Protein AF-I4CHN3-F1 (afdb_monomer_lite)

pLDDT: mean 88.07, std 11.39, range [44.56, 96.06]

Foldseek 3Di:
DQLFALLRVVVVCVVVVHDLQVDQWDQHNQQLWIWGFAPDPPPCPDPPDRRIDTDVVSNVQQCVPQPFPNLLVVVQVVQVVLCVVVVHNQKAWDPVRDDRFKTKIFGPHQVSDDDQVVVVVVCVVVVNAWHWDADPVSRMIITGGPCGHPVNNVVCCCVVVVDDPVRDDDDDDD

Sequence (174 aa):
STSRAASEIHPLLTSGGIEITDFDAFICSSGSNLCYPSSNSEDMLSPAELPFMIDLDYHSQIQYRWGGEGLRNTLILWAAEKNSASGKEAVVEDDECSSTYCISFKVKNTEAVPPVKDLRKTMRIQALRCHVLYSHDCSKLNFIPVLASRSQAIRYLYIRCGVKLSNMTVVVGE

Structure (mmCIF, N/CA/C/O backbone):
data_AF-I4CHN3-F1
#
_entry.id   AF-I4CHN3-F1
#
loop_
_atom_site.group_PDB
_atom_site.id
_atom_site.type_symbol
_atom_site.label_atom_id
_atom_site.label_alt_id
_atom_site.label_comp_id
_atom_site.label_asym_id
_atom_site.label_entity_id
_atom_site.label_seq_id
_atom_site.pdbx_PDB_ins_code
_atom_site.Cartn_x
_atom_site.Cartn_y
_atom_site.Cartn_z
_atom_site.occupancy
_atom_site.B_iso_or_equiv
_atom_site.auth_seq_id
_atom_site.auth_comp_id
_atom_site.auth_asym_id
_atom_site.auth_atom_id
_atom_site.pdbx_PDB_model_num
ATOM 1 N N . SER A 1 1 ? -0.426 -10.431 -3.361 1.00 48.62 1 SER A N 1
ATOM 2 C CA . SER A 1 1 ? -0.461 -9.019 -2.948 1.00 48.62 1 SER A CA 1
ATOM 3 C C . SER A 1 1 ? 0.982 -8.522 -2.911 1.00 48.62 1 SER A C 1
ATOM 5 O O . SER A 1 1 ? 1.880 -9.324 -3.037 1.00 48.62 1 SER A O 1
ATOM 7 N N . THR A 1 2 ? 1.274 -7.230 -2.784 1.00 62.94 2 THR A N 1
ATOM 8 C CA . THR A 1 2 ? 2.592 -6.848 -2.228 1.00 62.94 2 THR A CA 1
ATOM 9 C C . THR A 1 2 ? 2.352 -5.793 -1.165 1.00 62.94 2 THR A C 1
ATOM 11 O O . THR A 1 2 ? 2.749 -4.637 -1.280 1.00 62.94 2 THR A O 1
ATOM 14 N N . SER A 1 3 ? 1.594 -6.193 -0.135 1.00 81.44 3 SER A N 1
ATOM 15 C CA . SER A 1 3 ? 1.473 -5.429 1.112 1.00 81.44 3 SER A CA 1
ATOM 16 C C . SER A 1 3 ? 2.807 -5.319 1.850 1.00 81.44 3 SER A C 1
ATOM 18 O O . SER A 1 3 ? 2.935 -4.461 2.717 1.00 81.44 3 SER A O 1
ATOM 20 N N . ARG A 1 4 ? 3.771 -6.182 1.505 1.00 89.62 4 ARG A N 1
ATOM 21 C CA . ARG A 1 4 ? 5.098 -6.253 2.107 1.00 89.62 4 ARG A CA 1
ATOM 22 C C . ARG A 1 4 ? 5.894 -4.968 1.909 1.00 89.62 4 ARG A C 1
ATOM 24 O O . ARG A 1 4 ? 5.915 -4.398 0.813 1.00 89.62 4 ARG A O 1
ATOM 31 N N . ALA A 1 5 ? 6.567 -4.550 2.971 1.00 91.81 5 ALA A N 1
ATOM 32 C CA . ALA A 1 5 ? 7.541 -3.473 2.914 1.00 91.81 5 ALA A CA 1
ATOM 33 C C . ALA A 1 5 ? 8.849 -3.951 2.263 1.00 91.81 5 ALA A C 1
ATOM 35 O O . ALA A 1 5 ? 9.107 -5.151 2.153 1.00 91.81 5 ALA A O 1
ATOM 36 N N . ALA A 1 6 ? 9.703 -3.011 1.852 1.00 89.06 6 ALA A N 1
ATOM 37 C CA . ALA A 1 6 ? 11.026 -3.336 1.315 1.00 89.06 6 ALA A CA 1
ATOM 38 C C . ALA A 1 6 ? 11.868 -4.155 2.319 1.00 89.06 6 ALA A C 1
ATOM 40 O O . ALA A 1 6 ? 12.539 -5.107 1.923 1.00 89.06 6 ALA A O 1
ATOM 41 N N . SER A 1 7 ? 11.738 -3.858 3.619 1.00 88.31 7 SER A N 1
ATOM 42 C CA . SER A 1 7 ? 12.362 -4.599 4.726 1.00 88.31 7 SER A CA 1
ATOM 43 C C . SER A 1 7 ? 11.972 -6.077 4.777 1.00 88.31 7 SER A C 1
ATOM 45 O O . SER A 1 7 ? 12.762 -6.898 5.228 1.00 88.31 7 SER A O 1
ATOM 47 N N . GLU A 1 8 ? 10.788 -6.438 4.280 1.00 90.69 8 GLU A N 1
ATOM 48 C CA . GLU A 1 8 ? 10.303 -7.822 4.240 1.00 90.69 8 GLU A CA 1
ATOM 49 C C . GLU A 1 8 ? 10.611 -8.528 2.919 1.00 90.69 8 GLU A C 1
ATOM 51 O O . GLU A 1 8 ? 10.657 -9.757 2.868 1.00 90.69 8 GLU A O 1
ATOM 56 N N . ILE A 1 9 ? 10.780 -7.766 1.837 1.00 89.81 9 ILE A N 1
ATOM 57 C CA . ILE A 1 9 ? 11.060 -8.308 0.505 1.00 89.81 9 ILE A CA 1
ATOM 58 C C . ILE A 1 9 ? 12.498 -8.813 0.430 1.00 89.81 9 ILE A C 1
ATOM 60 O O . ILE A 1 9 ? 12.709 -9.918 -0.057 1.00 89.81 9 ILE A O 1
ATOM 64 N N . HIS A 1 10 ? 13.466 -8.056 0.955 1.00 88.25 10 HIS A N 1
ATOM 65 C CA . HIS A 1 10 ? 14.869 -8.476 0.965 1.00 88.25 10 HIS A CA 1
ATOM 66 C C . HIS A 1 10 ? 15.081 -9.865 1.603 1.00 88.25 10 HIS A C 1
ATOM 68 O O . HIS A 1 10 ? 15.501 -10.771 0.886 1.00 88.25 10 HIS A O 1
ATOM 74 N N . PRO A 1 11 ? 14.716 -10.107 2.881 1.00 89.50 11 PRO A N 1
ATOM 75 C CA . PRO A 1 11 ? 14.918 -11.416 3.501 1.00 89.50 11 PRO A CA 1
ATOM 76 C C . PRO A 1 11 ? 14.101 -12.522 2.823 1.00 89.50 11 PRO A C 1
ATOM 78 O O . PRO A 1 11 ? 14.553 -13.665 2.776 1.00 89.50 11 PRO A O 1
ATOM 81 N N . LEU A 1 12 ? 12.922 -12.204 2.270 1.00 90.00 12 LEU A N 1
ATOM 82 C CA . LEU A 1 12 ? 12.125 -13.170 1.513 1.00 90.00 12 LEU A CA 1
ATOM 83 C C . LEU A 1 12 ? 12.877 -13.653 0.266 1.00 90.00 12 LEU A C 1
ATOM 85 O O . LEU A 1 12 ? 12.967 -14.859 0.049 1.00 90.00 12 LEU A O 1
ATOM 89 N N . LEU A 1 13 ? 13.425 -12.734 -0.531 1.00 90.38 13 LEU A N 1
ATOM 90 C CA . LEU A 1 13 ? 14.169 -13.073 -1.746 1.00 90.38 13 LEU A CA 1
ATOM 91 C C . LEU A 1 13 ? 15.453 -13.836 -1.417 1.00 90.38 13 LEU A C 1
ATOM 93 O O . LEU A 1 13 ? 15.675 -14.908 -1.980 1.00 90.38 13 LEU A O 1
ATOM 97 N N . THR A 1 14 ? 16.216 -13.369 -0.423 1.00 89.38 14 THR A N 1
ATOM 98 C CA . THR A 1 14 ? 17.428 -14.056 0.043 1.00 89.38 14 THR A CA 1
ATOM 99 C C . THR A 1 14 ? 17.123 -15.479 0.517 1.00 89.38 14 THR A C 1
ATOM 101 O O . THR A 1 14 ? 17.854 -16.407 0.182 1.00 89.38 14 THR A O 1
ATOM 104 N N . SER A 1 15 ? 16.013 -15.695 1.236 1.00 92.19 15 SER A N 1
ATOM 105 C CA . SER A 1 15 ? 15.602 -17.043 1.666 1.00 92.19 15 SER A CA 1
ATOM 106 C C . SER A 1 15 ? 15.249 -17.976 0.502 1.00 92.19 15 SER A C 1
ATOM 108 O O . SER A 1 15 ? 15.379 -19.192 0.625 1.00 92.19 15 SER A O 1
ATOM 110 N N . GLY A 1 16 ? 14.824 -17.407 -0.630 1.00 90.50 16 GLY A N 1
ATOM 111 C CA . GLY A 1 16 ? 14.551 -18.123 -1.873 1.00 90.50 16 GLY A CA 1
ATOM 112 C C . GLY A 1 16 ? 15.765 -18.273 -2.793 1.00 90.50 16 GLY A C 1
ATOM 113 O O . GLY A 1 16 ? 15.618 -18.855 -3.864 1.00 90.50 16 GLY A O 1
ATOM 114 N N . GLY A 1 17 ? 16.938 -17.754 -2.406 1.00 91.56 17 GLY A N 1
ATOM 115 C CA . GLY A 1 17 ? 18.142 -17.748 -3.241 1.00 91.56 17 GLY A CA 1
ATOM 116 C C . GLY A 1 17 ? 18.036 -16.849 -4.477 1.00 91.56 17 GLY A C 1
ATOM 117 O O . GLY A 1 17 ? 18.698 -17.124 -5.472 1.00 91.56 17 GLY A O 1
ATOM 118 N N . ILE A 1 18 ? 17.173 -15.829 -4.434 1.00 91.62 18 ILE A N 1
ATOM 119 C CA . ILE A 1 18 ? 17.002 -14.849 -5.510 1.00 91.62 18 ILE A CA 1
ATOM 120 C C . ILE A 1 18 ? 17.742 -13.578 -5.113 1.00 91.62 18 ILE A C 1
ATOM 122 O O . ILE A 1 18 ? 17.506 -13.036 -4.028 1.00 91.62 18 ILE A O 1
ATOM 126 N N . GLU A 1 19 ? 18.604 -13.086 -5.996 1.00 90.00 19 GLU A N 1
ATOM 127 C CA . GLU A 1 19 ? 19.335 -11.851 -5.752 1.00 90.00 19 GLU A CA 1
ATOM 128 C C . GLU A 1 19 ? 18.433 -10.651 -6.050 1.00 90.00 19 GLU A C 1
ATOM 130 O O . GLU A 1 19 ? 17.676 -10.620 -7.020 1.00 90.00 19 GLU A O 1
ATOM 135 N N . ILE A 1 20 ? 18.516 -9.603 -5.233 1.00 89.81 20 ILE A N 1
ATOM 136 C CA . ILE A 1 20 ? 17.756 -8.367 -5.488 1.00 89.81 20 ILE A CA 1
ATOM 137 C C . ILE A 1 20 ? 18.133 -7.711 -6.820 1.00 89.81 20 ILE A C 1
ATOM 139 O O . ILE A 1 20 ? 17.315 -7.016 -7.412 1.00 89.81 20 ILE A O 1
ATOM 143 N N . THR A 1 21 ? 19.361 -7.931 -7.291 1.00 90.25 21 THR A N 1
ATOM 144 C CA . THR A 1 21 ? 19.876 -7.404 -8.556 1.00 90.25 21 THR A CA 1
ATOM 145 C C . THR A 1 21 ? 19.314 -8.131 -9.774 1.00 90.25 21 THR A C 1
ATOM 147 O O . THR A 1 21 ? 19.529 -7.671 -10.890 1.00 90.25 21 THR A O 1
ATOM 150 N N . ASP A 1 22 ? 18.579 -9.232 -9.580 1.00 91.69 22 ASP A N 1
ATOM 151 C CA . ASP A 1 22 ? 17.873 -9.928 -10.662 1.00 91.69 22 ASP A CA 1
ATOM 152 C C . ASP A 1 22 ? 16.653 -9.133 -11.162 1.00 91.69 22 ASP A C 1
ATOM 154 O O . ASP A 1 22 ? 16.071 -9.462 -12.197 1.00 91.69 22 ASP A O 1
ATOM 158 N N . PHE A 1 23 ? 16.252 -8.082 -10.438 1.00 92.19 23 PHE A N 1
ATOM 159 C CA . PHE A 1 23 ? 15.133 -7.216 -10.794 1.00 92.19 23 PHE A CA 1
ATOM 160 C C . PHE A 1 23 ? 15.595 -5.787 -11.061 1.00 92.19 23 PHE A C 1
ATOM 162 O O . PHE A 1 23 ? 16.415 -5.242 -10.333 1.00 92.19 23 PHE A O 1
ATOM 169 N N . ASP A 1 24 ? 14.981 -5.127 -12.044 1.00 92.06 24 ASP A N 1
ATOM 170 C CA . ASP A 1 24 ? 15.265 -3.715 -12.315 1.00 92.06 24 ASP A CA 1
ATOM 171 C C . ASP A 1 24 ? 14.656 -2.785 -11.255 1.00 92.06 24 ASP A C 1
ATOM 173 O O . ASP A 1 24 ? 15.226 -1.747 -10.936 1.00 92.06 24 ASP A O 1
ATOM 177 N N . ALA A 1 25 ? 13.476 -3.127 -10.723 1.00 92.88 25 ALA A N 1
ATOM 178 C CA . ALA A 1 25 ? 12.738 -2.300 -9.771 1.00 92.88 25 ALA A CA 1
ATOM 179 C C . ALA A 1 25 ? 11.750 -3.118 -8.924 1.00 92.88 25 ALA A C 1
ATOM 181 O O . ALA A 1 25 ? 11.228 -4.149 -9.351 1.00 92.88 25 ALA A O 1
ATOM 182 N N . PHE A 1 26 ? 11.416 -2.589 -7.749 1.00 93.75 26 PHE A N 1
ATOM 183 C CA . PHE A 1 26 ? 10.512 -3.182 -6.768 1.00 93.75 26 PHE A CA 1
ATOM 184 C C . PHE A 1 26 ? 9.363 -2.234 -6.431 1.00 93.75 26 PHE A C 1
ATOM 186 O O . PHE A 1 26 ? 9.573 -1.064 -6.118 1.00 93.75 26 PHE A O 1
ATOM 193 N N . ILE A 1 27 ? 8.135 -2.758 -6.443 1.00 94.31 27 ILE A N 1
ATOM 194 C CA . ILE A 1 27 ? 6.932 -2.037 -6.011 1.00 94.31 27 ILE A CA 1
ATOM 195 C C . ILE A 1 27 ? 6.481 -2.605 -4.662 1.00 94.31 27 ILE A C 1
ATOM 197 O O . ILE A 1 27 ? 5.909 -3.699 -4.590 1.00 94.31 27 ILE A O 1
ATOM 201 N N . CYS A 1 28 ? 6.708 -1.836 -3.602 1.00 92.75 28 CYS A N 1
ATOM 202 C CA . CYS A 1 28 ? 6.515 -2.241 -2.210 1.00 92.75 28 CYS A CA 1
ATOM 203 C C . CYS A 1 28 ? 5.325 -1.513 -1.566 1.00 92.75 28 CYS A C 1
ATOM 205 O O . CYS A 1 28 ? 4.778 -0.551 -2.121 1.00 92.75 28 CYS A O 1
ATOM 207 N N . SER A 1 29 ? 4.932 -1.960 -0.370 1.00 93.19 29 SER A N 1
ATOM 208 C CA . SER A 1 29 ? 3.984 -1.261 0.508 1.00 93.19 29 SER A CA 1
ATOM 209 C C . SER A 1 29 ? 2.667 -0.908 -0.195 1.00 93.19 29 SER A C 1
ATOM 211 O O . SER A 1 29 ? 2.138 0.196 -0.125 1.00 93.19 29 SER A O 1
ATOM 213 N N . SER A 1 30 ? 2.106 -1.870 -0.929 1.00 92.69 30 SER A N 1
ATOM 214 C CA . SER A 1 30 ? 0.874 -1.715 -1.721 1.00 92.69 30 SER A CA 1
ATOM 215 C C . SER A 1 30 ? 0.955 -0.707 -2.881 1.00 92.69 30 SER A C 1
ATOM 217 O O . SER A 1 30 ? -0.076 -0.318 -3.441 1.00 92.69 30 SER A O 1
ATOM 219 N N . GLY A 1 31 ? 2.166 -0.332 -3.293 1.00 94.06 31 GLY A N 1
ATOM 220 C CA . GLY A 1 31 ? 2.431 0.611 -4.377 1.00 94.06 31 GLY A CA 1
ATOM 221 C C . GLY A 1 31 ? 2.677 2.047 -3.925 1.00 94.06 31 GLY A C 1
ATOM 222 O O . GLY A 1 31 ? 2.648 2.943 -4.764 1.00 94.06 31 GLY A O 1
ATOM 223 N N . SER A 1 32 ? 2.906 2.293 -2.636 1.00 94.69 32 SER A N 1
ATOM 224 C CA . SER A 1 32 ? 3.382 3.595 -2.146 1.00 94.69 32 SER A CA 1
ATOM 225 C C . SER A 1 32 ? 4.890 3.781 -2.288 1.00 94.69 32 SER A C 1
ATOM 227 O O . SER A 1 32 ? 5.376 4.906 -2.230 1.00 94.69 32 SER A O 1
ATOM 229 N N . ASN A 1 33 ? 5.639 2.694 -2.459 1.00 93.62 33 ASN A N 1
ATOM 230 C CA . ASN A 1 33 ? 7.088 2.730 -2.556 1.00 93.62 33 ASN A CA 1
ATOM 231 C C . ASN A 1 33 ? 7.518 2.066 -3.856 1.00 93.62 33 ASN A C 1
ATOM 233 O O . ASN A 1 33 ? 7.104 0.947 -4.162 1.00 93.62 33 ASN A O 1
ATOM 237 N N . LEU A 1 34 ? 8.343 2.788 -4.602 1.00 94.31 34 LEU A N 1
ATOM 238 C CA . LEU A 1 34 ? 9.072 2.287 -5.749 1.00 94.31 34 LEU A CA 1
ATOM 239 C C . LEU A 1 34 ? 10.549 2.350 -5.380 1.00 94.31 34 LEU A C 1
ATOM 241 O O . LEU A 1 34 ? 11.026 3.407 -4.965 1.00 94.31 34 LEU A O 1
ATOM 245 N N . CYS A 1 35 ? 11.233 1.219 -5.472 1.00 93.06 35 CYS A N 1
ATOM 246 C CA . CYS A 1 35 ? 12.628 1.098 -5.084 1.00 93.06 35 CYS A CA 1
ATOM 247 C C . CYS A 1 35 ? 13.435 0.431 -6.195 1.00 93.06 35 CYS A C 1
ATOM 249 O O . CYS A 1 35 ? 12.909 -0.416 -6.914 1.00 93.06 35 CYS A O 1
ATOM 251 N N . TYR A 1 36 ? 14.716 0.758 -6.283 1.00 92.56 36 TYR A N 1
ATOM 252 C CA . TYR A 1 36 ? 15.676 0.113 -7.176 1.00 92.56 36 TYR A CA 1
ATOM 253 C C . TYR A 1 36 ? 16.720 -0.633 -6.337 1.00 92.56 36 TYR A C 1
ATOM 255 O O . TYR A 1 36 ? 17.038 -0.164 -5.237 1.00 92.56 36 TYR A O 1
ATOM 263 N N . 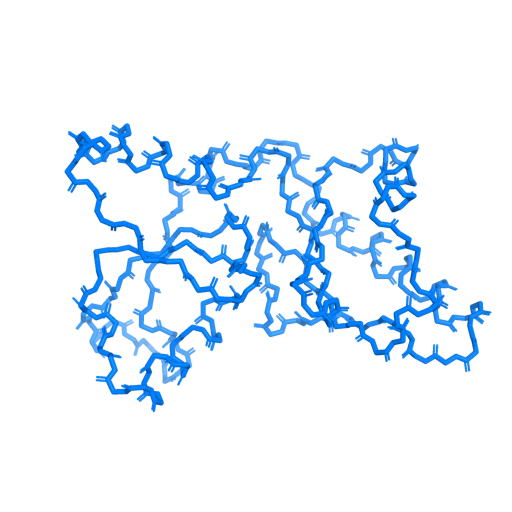PRO A 1 37 ? 17.246 -1.778 -6.802 1.00 91.31 37 PRO A N 1
ATOM 264 C CA . PRO A 1 37 ? 18.376 -2.414 -6.138 1.00 91.31 37 PRO A CA 1
ATOM 265 C C . PRO A 1 37 ? 19.568 -1.452 -6.103 1.00 91.31 37 PRO A C 1
ATOM 267 O O . PRO A 1 37 ? 19.879 -0.800 -7.100 1.00 91.31 37 PRO A O 1
ATOM 270 N N . SER A 1 38 ? 20.217 -1.346 -4.945 1.00 83.19 38 SER A N 1
ATOM 271 C CA . SER A 1 38 ? 21.446 -0.568 -4.782 1.00 83.19 38 SER A CA 1
ATOM 272 C C . SER A 1 38 ? 22.650 -1.503 -4.782 1.00 83.19 38 SER A C 1
ATOM 274 O O . SER A 1 38 ? 22.713 -2.434 -3.983 1.00 83.19 38 SER A O 1
ATOM 276 N N . SER A 1 39 ? 23.610 -1.244 -5.671 1.00 61.56 39 SER A N 1
ATOM 277 C CA . SER A 1 39 ? 24.836 -2.042 -5.812 1.00 61.56 39 SER A CA 1
ATOM 278 C C . SER A 1 39 ? 25.963 -1.610 -4.865 1.00 61.56 39 SER A C 1
ATOM 280 O O . SER A 1 39 ? 26.981 -2.294 -4.780 1.00 61.56 39 SER A O 1
ATOM 282 N N . ASN A 1 40 ? 25.828 -0.467 -4.182 1.00 53.97 40 ASN A N 1
ATOM 283 C CA . ASN A 1 40 ? 26.934 0.139 -3.443 1.00 53.97 40 ASN A CA 1
ATOM 284 C C . ASN A 1 40 ? 26.964 -0.330 -1.987 1.00 53.97 40 ASN A C 1
ATOM 286 O O . ASN A 1 40 ? 26.256 0.202 -1.137 1.00 53.97 40 ASN A O 1
ATOM 290 N N . SER A 1 41 ? 27.873 -1.259 -1.687 1.00 50.38 41 SER A N 1
ATOM 291 C CA . SER A 1 41 ? 28.308 -1.555 -0.318 1.00 50.38 41 SER A CA 1
ATOM 292 C C . SER A 1 41 ? 29.083 -0.398 0.331 1.00 50.38 41 SER A C 1
ATOM 294 O O . SER A 1 41 ? 29.268 -0.412 1.542 1.00 50.38 41 SER A O 1
ATOM 296 N N . GLU A 1 42 ? 29.560 0.580 -0.452 1.00 48.16 42 GLU A N 1
ATOM 297 C CA . GLU A 1 42 ? 30.429 1.668 0.034 1.00 48.16 42 GLU A CA 1
ATOM 298 C C . GLU A 1 42 ? 29.678 2.944 0.458 1.00 48.16 42 GLU A C 1
ATOM 300 O O . GLU A 1 42 ? 30.193 3.694 1.281 1.00 48.16 42 GLU A O 1
ATOM 305 N N . ASP A 1 43 ? 28.450 3.161 -0.034 1.00 45.75 43 ASP A N 1
ATOM 306 C CA . ASP A 1 43 ? 27.556 4.247 0.421 1.00 45.75 43 ASP A CA 1
ATOM 307 C C . ASP A 1 43 ? 26.654 3.820 1.591 1.00 45.75 43 ASP A C 1
ATOM 309 O O . ASP A 1 43 ? 25.938 4.647 2.152 1.00 45.75 43 ASP A O 1
ATOM 313 N N . MET A 1 44 ? 26.691 2.538 1.974 1.00 49.75 44 MET A N 1
ATOM 314 C CA . MET A 1 44 ? 25.996 2.017 3.151 1.00 49.75 44 MET A CA 1
ATOM 315 C C . MET A 1 44 ? 26.727 2.504 4.405 1.00 49.75 44 MET A C 1
ATOM 317 O O . MET A 1 44 ? 27.588 1.821 4.961 1.00 49.75 44 MET A O 1
ATOM 321 N N . LEU A 1 45 ? 26.389 3.707 4.869 1.00 46.03 45 LEU A N 1
ATOM 322 C CA . LEU A 1 45 ? 26.970 4.317 6.074 1.00 46.03 45 LEU A CA 1
ATOM 323 C C . LEU A 1 45 ? 26.596 3.547 7.356 1.00 46.03 45 LEU A C 1
ATOM 325 O O . LEU A 1 45 ? 27.112 3.834 8.439 1.00 46.03 45 LEU A O 1
ATOM 329 N N . SER A 1 46 ? 25.698 2.564 7.243 1.00 44.56 46 SER A N 1
ATOM 330 C CA . SER A 1 46 ? 25.182 1.746 8.329 1.00 44.56 46 SER A CA 1
ATOM 331 C C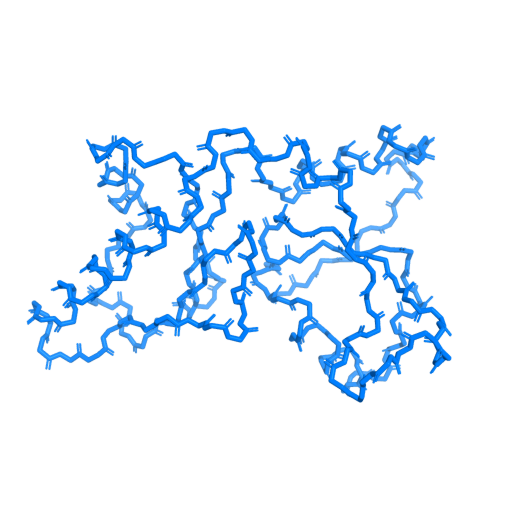 . SER A 1 46 ? 24.843 0.328 7.839 1.00 44.56 46 SER A C 1
ATOM 333 O O . SER A 1 46 ? 24.151 0.189 6.832 1.00 44.56 46 SER A O 1
ATOM 335 N N . PRO A 1 47 ? 25.197 -0.736 8.589 1.00 46.12 47 PRO A N 1
ATOM 336 C CA . PRO A 1 47 ? 24.723 -2.107 8.349 1.00 46.12 47 PRO A CA 1
ATOM 337 C C . PRO A 1 47 ? 23.191 -2.277 8.383 1.00 46.12 47 PRO A C 1
ATOM 339 O O . PRO A 1 47 ? 22.693 -3.366 8.108 1.00 46.12 47 PRO A O 1
ATOM 342 N N . ALA A 1 48 ? 22.450 -1.238 8.787 1.00 52.97 48 ALA A N 1
ATOM 343 C CA . ALA A 1 48 ? 20.991 -1.220 8.847 1.00 52.97 48 ALA A CA 1
ATOM 344 C C . ALA A 1 48 ? 20.327 -0.621 7.594 1.00 52.97 48 ALA A C 1
ATOM 346 O O . ALA A 1 48 ? 19.098 -0.627 7.505 1.00 52.97 48 ALA A O 1
ATOM 347 N N . GLU A 1 49 ? 21.095 -0.084 6.642 1.00 62.69 49 GLU A N 1
ATOM 348 C CA . GLU A 1 49 ? 20.524 0.384 5.383 1.00 62.69 49 GLU A CA 1
ATOM 349 C C . GLU A 1 49 ? 20.203 -0.821 4.489 1.00 62.69 49 GLU A C 1
ATOM 351 O O . GLU A 1 49 ? 21.028 -1.695 4.230 1.00 62.69 49 GLU A O 1
ATOM 356 N N . LEU A 1 50 ? 18.940 -0.917 4.073 1.00 69.44 50 LEU A N 1
ATOM 357 C CA . LEU A 1 50 ? 18.506 -1.945 3.133 1.00 69.44 50 LEU A CA 1
ATOM 358 C C . LEU A 1 50 ? 19.163 -1.686 1.771 1.00 69.44 50 LEU A C 1
ATOM 360 O O . LEU A 1 50 ? 19.327 -0.523 1.399 1.00 69.44 50 LEU A O 1
ATOM 364 N N . PRO A 1 51 ? 19.434 -2.726 0.963 1.00 85.19 51 PRO A N 1
ATOM 365 C CA . PRO A 1 51 ? 20.062 -2.579 -0.351 1.00 85.19 51 PRO A CA 1
ATOM 366 C C . PRO A 1 51 ? 19.068 -2.082 -1.422 1.00 85.19 51 PRO A C 1
ATOM 368 O O . PRO A 1 51 ? 19.024 -2.557 -2.556 1.00 85.19 51 PRO A O 1
ATOM 371 N N . PHE A 1 52 ? 18.231 -1.117 -1.049 1.00 87.38 52 PHE A N 1
ATOM 372 C CA . PHE A 1 52 ? 17.207 -0.505 -1.872 1.00 87.38 52 PHE A CA 1
ATOM 373 C C . PHE A 1 52 ? 17.354 1.011 -1.845 1.00 87.38 52 PHE A C 1
ATOM 375 O O . PHE A 1 52 ? 17.376 1.626 -0.783 1.00 87.38 52 PHE A O 1
ATOM 382 N N . MET A 1 53 ? 17.338 1.620 -3.024 1.00 90.56 53 MET A N 1
ATOM 383 C CA . MET A 1 53 ? 17.223 3.064 -3.181 1.00 90.56 53 MET A CA 1
ATOM 384 C C . MET A 1 53 ? 15.774 3.431 -3.509 1.00 90.56 53 MET A C 1
ATOM 386 O O . MET A 1 53 ? 15.203 2.915 -4.469 1.00 90.56 53 MET A O 1
ATOM 390 N N . ILE A 1 54 ? 15.168 4.314 -2.715 1.00 91.00 54 ILE A N 1
ATOM 391 C CA . ILE A 1 54 ? 13.782 4.761 -2.916 1.00 91.00 54 ILE A CA 1
ATOM 392 C C . ILE A 1 54 ? 13.720 5.818 -4.026 1.00 91.00 54 ILE A C 1
ATOM 394 O O . ILE A 1 54 ? 14.495 6.771 -4.034 1.00 91.00 54 ILE A O 1
ATOM 398 N N . ASP A 1 55 ? 12.744 5.691 -4.925 1.00 93.69 55 ASP A N 1
ATOM 399 C CA . ASP A 1 55 ? 12.438 6.692 -5.946 1.00 93.69 55 ASP A CA 1
ATOM 400 C C . ASP A 1 55 ? 11.680 7.889 -5.333 1.00 93.69 55 ASP A C 1
ATOM 402 O O . ASP A 1 55 ? 10.460 7.856 -5.124 1.00 93.69 55 ASP A O 1
ATOM 406 N N . LEU A 1 56 ? 12.412 8.963 -5.028 1.00 93.56 56 LEU A N 1
ATOM 407 C CA . LEU A 1 56 ? 11.839 10.196 -4.476 1.00 93.56 56 LEU A CA 1
ATOM 408 C C . LEU A 1 56 ? 10.995 10.974 -5.503 1.00 93.56 56 LEU A C 1
ATOM 410 O O . LEU A 1 56 ? 10.050 11.674 -5.121 1.00 93.56 56 LEU A O 1
ATOM 414 N N . ASP A 1 57 ? 11.274 10.823 -6.802 1.00 94.56 57 ASP A N 1
ATOM 415 C CA . ASP A 1 57 ? 10.448 11.417 -7.856 1.00 94.56 57 ASP A CA 1
ATOM 416 C C . ASP A 1 57 ? 9.052 10.775 -7.830 1.00 94.56 57 ASP A C 1
ATOM 418 O O . ASP A 1 57 ? 8.046 11.484 -7.889 1.00 94.56 57 ASP A O 1
ATOM 422 N N . TYR A 1 58 ? 8.957 9.454 -7.643 1.00 95.38 58 TYR A N 1
ATOM 423 C CA . TYR A 1 58 ? 7.678 8.762 -7.474 1.00 95.38 58 TYR A CA 1
ATOM 424 C C . TYR A 1 58 ? 6.916 9.244 -6.233 1.00 95.38 58 TYR A C 1
ATOM 426 O O . TYR A 1 58 ? 5.707 9.484 -6.304 1.00 95.38 58 TYR A O 1
ATOM 434 N N . HIS A 1 59 ? 7.607 9.463 -5.109 1.00 95.00 59 HIS A N 1
ATOM 435 C CA . HIS A 1 59 ? 7.006 10.049 -3.902 1.00 95.00 59 HIS A CA 1
ATOM 436 C C . HIS A 1 59 ? 6.347 11.402 -4.185 1.00 95.00 59 HIS A C 1
ATOM 438 O O . HIS A 1 59 ? 5.199 11.622 -3.788 1.00 95.00 59 HIS A O 1
ATOM 444 N N . SER A 1 60 ? 7.011 12.269 -4.956 1.00 93.38 60 SER A N 1
ATOM 445 C CA . SER A 1 60 ? 6.449 13.566 -5.355 1.00 93.38 60 SER A CA 1
ATOM 446 C C . SER A 1 60 ? 5.141 13.443 -6.159 1.00 93.38 60 SER A C 1
ATOM 448 O O . SER A 1 60 ? 4.277 14.317 -6.065 1.00 93.38 60 SER A O 1
ATOM 450 N N . GLN A 1 61 ? 4.951 12.338 -6.894 1.00 93.06 61 GLN A N 1
ATOM 451 C CA . GLN A 1 61 ? 3.735 12.071 -7.673 1.00 93.06 61 GLN A CA 1
ATOM 452 C C . GLN A 1 61 ? 2.561 11.609 -6.804 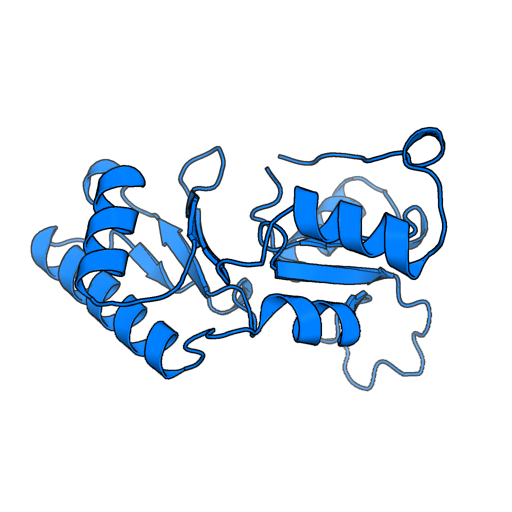1.00 93.06 61 GLN A C 1
ATOM 454 O O . GLN A 1 61 ? 1.405 11.887 -7.128 1.00 93.06 61 GLN A O 1
ATOM 459 N N . ILE A 1 62 ? 2.833 10.899 -5.705 1.00 95.31 62 ILE A N 1
ATOM 460 C CA . ILE A 1 62 ? 1.784 10.296 -4.870 1.00 95.31 62 ILE A CA 1
ATOM 461 C C . ILE A 1 62 ? 1.429 11.119 -3.628 1.00 95.31 62 ILE A C 1
ATOM 463 O O . ILE A 1 62 ? 0.355 10.920 -3.063 1.00 95.31 62 ILE A O 1
ATOM 467 N N . GLN A 1 63 ? 2.282 12.062 -3.217 1.00 93.88 63 GLN A N 1
ATOM 468 C CA . GLN A 1 63 ? 2.137 12.809 -1.960 1.00 93.88 63 GLN A CA 1
ATOM 469 C C . GLN A 1 63 ? 0.926 13.752 -1.894 1.00 93.88 63 GLN A C 1
ATOM 471 O O . GLN A 1 63 ? 0.621 14.297 -0.832 1.00 93.88 63 GLN A O 1
ATOM 476 N N . TYR A 1 64 ? 0.244 14.004 -3.016 1.00 91.75 64 TYR A N 1
ATOM 477 C CA . TYR A 1 64 ? -0.826 14.997 -3.084 1.00 91.75 64 TYR A CA 1
ATOM 478 C C . TYR A 1 64 ? -1.905 14.756 -2.016 1.00 91.75 64 TYR A C 1
ATOM 480 O O . TYR A 1 64 ? -2.628 13.758 -2.040 1.00 91.75 64 TYR A O 1
ATOM 488 N N . ARG A 1 65 ? -2.040 15.729 -1.102 1.00 89.50 65 ARG A N 1
ATOM 489 C CA . ARG A 1 65 ? -2.978 15.714 0.036 1.00 89.50 65 ARG A CA 1
ATOM 490 C C . ARG A 1 65 ? -2.816 14.514 0.978 1.00 89.50 65 ARG A C 1
ATOM 492 O O . ARG A 1 65 ? -3.769 14.152 1.671 1.00 89.50 65 ARG A O 1
ATOM 499 N N . TRP A 1 66 ? -1.628 13.920 1.018 1.00 93.94 66 TRP A N 1
ATOM 500 C CA . TRP A 1 66 ? -1.264 12.973 2.057 1.00 93.94 66 TRP A CA 1
ATOM 501 C C . TRP A 1 66 ? -1.213 13.683 3.414 1.00 93.94 66 TRP A C 1
ATOM 503 O O . TRP A 1 66 ? -0.647 14.767 3.528 1.00 93.94 66 TRP A O 1
ATOM 513 N N . GLY A 1 67 ? -1.842 13.098 4.435 1.00 90.44 67 GLY A N 1
ATOM 514 C CA . GLY A 1 67 ? -1.958 13.727 5.755 1.00 90.44 67 GLY A CA 1
ATOM 515 C C . GLY A 1 67 ? -0.727 13.570 6.653 1.00 90.44 67 GLY A C 1
ATOM 516 O O . GLY A 1 67 ? -0.715 14.146 7.740 1.00 90.44 67 GLY A O 1
ATOM 517 N N . GLY A 1 68 ? 0.281 12.799 6.224 1.00 91.50 68 GLY A N 1
ATOM 518 C CA . GLY A 1 68 ? 1.534 12.591 6.955 1.00 91.50 68 GLY A CA 1
ATOM 519 C C . GLY A 1 68 ? 1.317 12.183 8.415 1.00 91.50 68 GLY A C 1
ATOM 520 O O . GLY A 1 68 ? 0.450 11.362 8.720 1.00 91.50 68 GLY A O 1
ATOM 521 N N . GLU A 1 69 ? 2.067 12.815 9.316 1.00 92.06 69 GLU A N 1
ATOM 522 C CA . GLU A 1 69 ? 2.025 12.553 10.761 1.00 92.06 69 GLU A CA 1
ATOM 523 C C . GLU A 1 69 ? 0.630 12.766 11.373 1.00 92.06 69 GLU A C 1
ATOM 525 O O . GLU A 1 69 ? 0.189 12.007 12.232 1.00 92.06 69 GLU A O 1
ATOM 530 N N . GLY A 1 70 ? -0.119 13.768 10.898 1.00 93.44 70 GLY A N 1
ATOM 531 C CA . GLY A 1 70 ? -1.475 14.034 11.389 1.00 93.44 70 GLY A CA 1
ATOM 532 C C . GLY A 1 70 ? -2.441 12.888 11.077 1.00 93.44 70 GLY A C 1
ATOM 533 O O . GLY A 1 70 ? -3.258 12.501 11.917 1.00 93.44 70 GLY A O 1
ATOM 534 N N . LEU A 1 71 ? -2.311 12.297 9.885 1.00 94.50 71 LEU A N 1
ATOM 535 C CA . LEU A 1 71 ? -3.047 11.087 9.526 1.00 94.50 71 LEU A CA 1
ATOM 536 C C . LEU A 1 71 ? -2.593 9.900 10.381 1.00 94.50 71 LEU A C 1
ATOM 538 O O . LEU A 1 71 ? -3.447 9.202 10.921 1.00 94.50 71 LEU A O 1
ATOM 542 N N . ARG A 1 72 ? -1.280 9.703 10.543 1.00 95.50 72 ARG A N 1
ATOM 543 C CA . ARG A 1 72 ? -0.702 8.632 11.369 1.00 95.50 72 ARG A CA 1
ATOM 544 C C . ARG A 1 72 ? -1.251 8.647 12.793 1.00 95.50 72 ARG A C 1
ATOM 546 O O . ARG A 1 72 ? -1.839 7.661 13.224 1.00 95.50 72 ARG A O 1
ATOM 553 N N . ASN A 1 73 ? -1.196 9.795 13.462 1.00 95.12 73 ASN A N 1
ATOM 554 C CA . ASN A 1 73 ? -1.729 9.967 14.814 1.00 95.12 73 ASN A CA 1
ATOM 555 C C . ASN A 1 73 ? -3.228 9.657 14.895 1.00 95.12 73 ASN A C 1
ATOM 557 O O . ASN A 1 73 ? -3.683 8.998 15.828 1.00 95.12 73 ASN A O 1
ATOM 561 N N . THR A 1 74 ? -4.002 10.077 13.891 1.00 95.38 74 THR A N 1
ATOM 562 C CA . THR A 1 74 ? -5.442 9.782 13.840 1.00 95.38 74 THR A CA 1
ATOM 563 C C . THR A 1 74 ? -5.710 8.280 13.690 1.00 95.38 74 THR A C 1
ATOM 565 O O . THR A 1 74 ? -6.623 7.749 14.320 1.00 95.38 74 THR A O 1
ATOM 568 N N . LEU A 1 75 ? -4.901 7.574 12.895 1.00 95.19 75 LEU A N 1
ATOM 569 C CA . LEU A 1 75 ? -5.011 6.124 12.720 1.00 95.19 75 LEU A CA 1
ATOM 570 C C . LEU A 1 75 ? -4.591 5.349 13.974 1.00 95.19 75 LEU A C 1
ATOM 572 O O . LEU A 1 75 ? -5.239 4.362 14.314 1.00 95.19 75 LEU A O 1
ATOM 576 N N . ILE A 1 76 ? -3.566 5.811 14.693 1.00 94.94 76 ILE A N 1
ATOM 577 C CA . ILE A 1 76 ? -3.157 5.232 15.981 1.00 94.94 76 ILE A CA 1
ATOM 578 C C . ILE A 1 76 ? -4.293 5.360 17.005 1.00 94.94 76 ILE A C 1
ATOM 580 O O . ILE A 1 76 ? -4.646 4.380 17.663 1.00 94.94 76 ILE A O 1
ATOM 584 N N . LEU A 1 77 ? -4.925 6.537 17.098 1.00 94.31 77 LEU A N 1
ATOM 585 C CA . LEU A 1 77 ? -6.087 6.750 17.970 1.00 94.31 77 LEU A CA 1
ATOM 586 C C . LEU A 1 77 ? -7.261 5.841 17.587 1.00 94.31 77 LEU A C 1
ATOM 588 O O . LEU A 1 77 ? -7.882 5.232 18.458 1.00 94.31 77 LEU A O 1
ATOM 592 N N . TRP A 1 78 ? -7.531 5.698 16.289 1.00 93.31 78 TRP A N 1
ATOM 593 C CA . TRP A 1 78 ? -8.540 4.765 15.790 1.00 93.31 78 TRP A CA 1
ATOM 594 C C . TRP A 1 78 ? -8.232 3.309 16.185 1.00 93.31 78 TRP A C 1
ATOM 596 O O . TRP A 1 78 ? -9.131 2.589 16.623 1.00 93.31 78 TRP A O 1
ATOM 606 N N . ALA A 1 79 ? -6.976 2.864 16.079 1.00 93.56 79 ALA A N 1
ATOM 607 C CA . ALA A 1 79 ? -6.574 1.516 16.481 1.00 93.56 79 ALA A CA 1
ATOM 608 C C . ALA A 1 79 ? -6.747 1.298 17.997 1.00 93.56 79 ALA A C 1
ATOM 610 O O . ALA A 1 79 ? -7.287 0.272 18.419 1.00 93.56 79 ALA A O 1
ATOM 611 N N . ALA A 1 80 ? -6.381 2.288 18.817 1.00 93.50 80 ALA A N 1
ATOM 612 C CA . ALA A 1 80 ? -6.585 2.252 20.265 1.00 93.50 80 ALA A CA 1
ATOM 613 C C . ALA A 1 80 ? -8.076 2.170 20.651 1.00 93.50 80 ALA A C 1
ATOM 615 O O . ALA A 1 80 ? -8.445 1.407 21.551 1.00 93.50 80 ALA A O 1
ATOM 616 N N . GLU A 1 81 ? -8.952 2.890 19.940 1.00 92.38 81 GLU A N 1
ATOM 617 C CA . GLU A 1 81 ? -10.409 2.804 20.110 1.00 92.38 81 GLU A CA 1
ATOM 618 C C . GLU A 1 81 ? -10.923 1.384 19.813 1.00 92.38 81 GLU A C 1
ATOM 620 O O . GLU A 1 81 ? -11.719 0.830 20.576 1.00 92.38 81 GLU A O 1
ATOM 625 N N . LYS A 1 82 ? -10.427 0.746 18.743 1.00 90.69 82 LYS A N 1
ATOM 626 C CA . LYS A 1 82 ? -10.797 -0.637 18.390 1.00 90.69 82 LYS A CA 1
ATOM 627 C C . LYS A 1 82 ? -10.306 -1.668 19.397 1.00 90.69 82 LYS A C 1
ATOM 629 O O . LYS A 1 82 ? -11.044 -2.602 19.724 1.00 90.69 82 LYS A O 1
ATOM 634 N N . ASN A 1 83 ? -9.110 -1.482 19.939 1.00 91.19 83 ASN A N 1
ATOM 635 C CA . ASN A 1 83 ? -8.590 -2.354 20.988 1.00 91.19 83 ASN A CA 1
ATOM 636 C C . ASN A 1 83 ? -9.401 -2.209 22.285 1.00 91.19 83 ASN A C 1
ATOM 638 O O . ASN A 1 83 ? -9.757 -3.206 22.912 1.00 91.19 83 ASN A O 1
ATOM 642 N N . SER A 1 84 ? -9.793 -0.981 22.634 1.00 89.88 84 SER A N 1
ATOM 643 C CA . SER A 1 84 ? -10.631 -0.710 23.810 1.00 89.88 84 SER A CA 1
ATOM 644 C C . SER A 1 84 ? -12.019 -1.345 23.688 1.00 89.88 84 SER A C 1
ATOM 646 O O . SER A 1 84 ? -12.501 -1.964 24.632 1.00 89.88 84 SER A O 1
ATOM 648 N N . ALA A 1 85 ? -12.648 -1.249 22.512 1.00 88.12 85 ALA A N 1
ATOM 649 C CA . ALA A 1 85 ? -13.973 -1.818 22.269 1.00 88.12 85 ALA A CA 1
ATOM 650 C C . ALA A 1 85 ? -13.984 -3.357 22.242 1.00 88.12 85 ALA A C 1
ATOM 652 O O . ALA A 1 85 ? -14.973 -3.973 22.632 1.00 88.12 85 ALA A O 1
ATOM 653 N N . SER A 1 86 ? -12.900 -3.984 21.778 1.00 85.31 86 SER A N 1
ATOM 654 C CA . SER A 1 86 ? -12.792 -5.448 21.705 1.00 85.31 86 SER A CA 1
ATOM 655 C C . SER A 1 86 ? -12.262 -6.094 22.990 1.00 85.31 86 SER A C 1
ATOM 657 O O . SER A 1 86 ? -12.336 -7.315 23.132 1.00 85.31 86 SER A O 1
ATOM 659 N N . GLY A 1 87 ? -11.716 -5.304 23.922 1.00 82.44 87 GLY A N 1
ATOM 660 C CA . GLY A 1 87 ? -11.090 -5.795 25.154 1.00 82.44 87 GLY A CA 1
ATOM 661 C C . GLY A 1 87 ? -9.804 -6.601 24.923 1.00 82.44 87 GLY A C 1
ATOM 662 O O . GLY A 1 87 ? -9.298 -7.230 25.851 1.00 82.44 87 GLY A O 1
ATOM 663 N N . LYS A 1 88 ? -9.285 -6.615 23.689 1.00 84.88 88 LYS A N 1
ATOM 664 C CA . LYS A 1 88 ? -8.060 -7.304 23.268 1.00 84.88 88 LYS A CA 1
ATOM 665 C C . LYS A 1 88 ? -7.300 -6.427 22.280 1.00 84.88 88 LYS A C 1
ATOM 667 O O . LYS A 1 88 ? -7.856 -5.533 21.653 1.00 84.88 88 LYS A O 1
ATOM 672 N N . GLU A 1 89 ? -6.019 -6.713 22.104 1.00 86.88 89 GLU A N 1
ATOM 673 C CA . GLU A 1 89 ? -5.194 -6.036 21.110 1.00 86.88 89 GLU A CA 1
ATOM 674 C C . GLU A 1 89 ? -5.512 -6.583 19.705 1.00 86.88 89 GLU A C 1
ATOM 676 O O . GLU A 1 89 ? -4.939 -7.576 19.267 1.00 86.88 89 GLU A O 1
ATOM 681 N N . ALA A 1 90 ? -6.495 -5.985 19.030 1.00 90.50 90 ALA A N 1
ATOM 682 C CA . ALA A 1 90 ? -6.976 -6.396 17.713 1.00 90.50 90 ALA A CA 1
ATOM 683 C C . ALA A 1 90 ? -6.108 -5.861 16.566 1.00 90.50 90 ALA A C 1
ATOM 685 O O . ALA A 1 90 ? -5.896 -6.572 15.581 1.00 90.50 90 ALA A O 1
ATOM 686 N N . VAL A 1 91 ? -5.613 -4.627 16.693 1.00 94.00 91 VAL A N 1
ATOM 687 C CA . VAL A 1 91 ? -4.804 -3.936 15.679 1.00 94.00 91 VAL A CA 1
ATOM 688 C C . VAL A 1 91 ? -3.644 -3.209 16.352 1.00 94.00 91 VAL A C 1
ATOM 690 O O . VAL A 1 91 ? -3.848 -2.494 17.331 1.00 94.00 91 VAL A O 1
ATOM 693 N N . VAL A 1 92 ? -2.435 -3.378 15.819 1.00 95.12 92 VAL A N 1
ATOM 694 C CA . VAL A 1 92 ? -1.197 -2.767 16.330 1.00 95.12 92 VAL A CA 1
ATOM 695 C C . VAL A 1 92 ? -0.453 -2.124 15.179 1.00 95.12 92 VAL A C 1
ATOM 697 O O . VAL A 1 92 ? -0.413 -2.690 14.092 1.00 95.12 92 VAL A O 1
ATOM 700 N N . GLU A 1 93 ? 0.125 -0.950 15.392 1.00 95.00 93 GLU A N 1
ATOM 701 C CA . GLU A 1 93 ? 0.966 -0.322 14.377 1.00 95.00 93 GLU A CA 1
ATOM 702 C C . GLU A 1 93 ? 2.210 -1.176 14.087 1.00 95.00 93 GLU A C 1
ATOM 704 O O . GLU A 1 93 ? 2.834 -1.731 14.990 1.00 95.00 93 GLU A O 1
ATOM 709 N N . ASP A 1 94 ? 2.550 -1.306 12.808 1.00 94.81 94 ASP A N 1
ATOM 710 C CA . ASP A 1 94 ? 3.730 -2.013 12.323 1.00 94.81 94 ASP A CA 1
ATOM 711 C C . ASP A 1 94 ? 4.768 -0.984 11.868 1.00 94.81 94 ASP A C 1
ATOM 713 O O . ASP A 1 94 ? 4.872 -0.680 10.679 1.00 94.81 94 ASP A O 1
ATOM 717 N N . ASP A 1 95 ? 5.484 -0.393 12.828 1.00 91.38 95 ASP A N 1
ATOM 718 C CA . ASP A 1 95 ? 6.461 0.678 12.574 1.00 91.38 95 ASP A CA 1
ATOM 719 C C . ASP A 1 95 ? 7.576 0.217 11.618 1.00 91.38 95 ASP A C 1
ATOM 721 O O . ASP A 1 95 ? 7.904 0.917 10.666 1.00 91.38 95 ASP A O 1
ATOM 725 N N . GLU A 1 96 ? 8.046 -1.026 11.770 1.00 89.94 96 GLU A N 1
ATOM 726 C CA . GLU A 1 96 ? 9.078 -1.644 10.918 1.00 89.94 96 GLU A CA 1
ATOM 727 C C . GLU A 1 96 ? 8.674 -1.760 9.438 1.00 89.94 96 GLU A C 1
ATOM 729 O O . GLU A 1 96 ? 9.525 -1.760 8.544 1.00 89.94 96 GLU A O 1
ATOM 734 N N . CYS A 1 97 ? 7.371 -1.896 9.167 1.00 90.12 97 CYS A N 1
ATOM 735 C CA . CYS A 1 97 ? 6.820 -1.981 7.811 1.00 90.12 97 CYS A CA 1
ATOM 736 C C . CYS A 1 97 ? 6.140 -0.679 7.369 1.00 90.12 97 CYS A C 1
ATOM 738 O O . CYS A 1 97 ? 5.567 -0.617 6.273 1.00 90.12 97 CYS A O 1
ATOM 740 N N . SER A 1 98 ? 6.149 0.344 8.220 1.00 92.44 98 SER A N 1
ATOM 741 C CA . SER A 1 98 ? 5.625 1.663 7.903 1.00 92.44 98 SER A CA 1
ATOM 742 C C . SER A 1 98 ? 6.692 2.497 7.198 1.00 92.44 98 SER A C 1
ATOM 744 O O . SER A 1 98 ? 7.892 2.258 7.282 1.00 92.44 98 SER A O 1
ATOM 746 N N . SER A 1 99 ? 6.244 3.471 6.421 1.00 92.00 99 SER A N 1
ATOM 747 C CA . SER A 1 99 ? 7.096 4.396 5.678 1.00 92.00 99 SER A CA 1
ATOM 748 C C . SER A 1 99 ? 6.371 5.727 5.504 1.00 92.00 99 SER A C 1
ATOM 750 O O . SER A 1 99 ? 5.180 5.839 5.796 1.00 92.00 99 SER A O 1
ATOM 752 N N . THR A 1 100 ? 7.052 6.723 4.939 1.00 93.12 100 THR A N 1
ATOM 753 C CA . THR A 1 100 ? 6.494 8.062 4.691 1.00 93.12 100 THR A CA 1
ATOM 754 C C . THR A 1 100 ? 5.120 8.045 4.012 1.00 93.12 100 THR A C 1
ATOM 756 O O . THR A 1 100 ? 4.260 8.856 4.354 1.00 93.12 100 THR A O 1
ATOM 759 N N . TYR A 1 101 ? 4.890 7.114 3.078 1.00 95.31 101 TYR A N 1
ATOM 760 C CA . TYR A 1 101 ? 3.654 7.015 2.290 1.00 95.31 101 TYR A CA 1
ATOM 761 C C . TYR A 1 101 ? 2.925 5.672 2.450 1.00 95.31 101 TYR A C 1
ATOM 763 O O . TYR A 1 101 ? 2.053 5.345 1.649 1.00 95.31 101 TYR A O 1
ATOM 771 N N . CYS A 1 102 ? 3.239 4.901 3.489 1.00 95.25 102 CYS A N 1
ATOM 772 C CA . CYS A 1 102 ? 2.440 3.746 3.886 1.00 95.25 102 CYS A CA 1
ATOM 773 C C . CYS A 1 102 ? 2.456 3.611 5.396 1.00 95.25 102 CYS A C 1
ATOM 775 O O . CYS A 1 102 ? 3.505 3.352 5.973 1.00 95.25 102 CYS A O 1
ATOM 777 N N . ILE A 1 103 ? 1.293 3.753 6.018 1.00 96.06 103 ILE A N 1
ATOM 778 C CA . ILE A 1 103 ? 1.126 3.480 7.443 1.00 96.06 103 ILE A CA 1
ATOM 779 C C . ILE A 1 103 ? 0.571 2.064 7.546 1.00 96.06 103 ILE A C 1
ATOM 781 O O . ILE A 1 103 ? -0.508 1.782 7.014 1.00 96.06 103 ILE A O 1
ATOM 785 N N . SER A 1 104 ? 1.330 1.182 8.180 1.00 95.56 104 SER A N 1
ATOM 786 C CA . SER A 1 104 ? 1.069 -0.253 8.215 1.00 95.56 104 SER A CA 1
ATOM 787 C C . SER A 1 104 ? 0.641 -0.665 9.620 1.00 95.56 104 SER A C 1
ATOM 789 O O . SER A 1 104 ? 1.203 -0.208 10.610 1.00 95.56 104 SER A O 1
ATOM 791 N N . PHE A 1 105 ? -0.351 -1.545 9.720 1.00 95.69 105 PHE A N 1
ATOM 792 C CA . PHE A 1 105 ? -0.803 -2.130 10.980 1.00 95.69 105 PHE A CA 1
ATOM 793 C C . PHE A 1 105 ? -0.846 -3.654 10.873 1.00 95.69 105 PHE A C 1
ATOM 795 O O . PHE A 1 105 ? -1.324 -4.196 9.877 1.00 95.69 105 PHE A O 1
ATOM 802 N N . LYS A 1 106 ? -0.415 -4.345 11.928 1.00 95.25 106 LYS A N 1
ATOM 803 C CA . LYS A 1 106 ? -0.623 -5.778 12.154 1.00 95.25 106 LYS A CA 1
ATOM 804 C C . LYS A 1 106 ? -2.019 -6.005 12.734 1.00 95.25 106 LYS A C 1
ATOM 806 O O . LYS A 1 106 ? -2.410 -5.391 13.727 1.00 95.25 106 LYS A O 1
ATOM 811 N N . VAL A 1 107 ? -2.765 -6.915 12.126 1.00 94.25 107 VAL A N 1
ATOM 812 C CA . VAL A 1 107 ? -4.109 -7.327 12.532 1.00 94.25 107 VAL A CA 1
ATOM 813 C C . VAL A 1 107 ? -3.996 -8.659 13.261 1.00 94.25 107 VAL A C 1
ATOM 815 O O . VAL A 1 107 ? -3.647 -9.675 12.668 1.00 94.25 107 VAL A O 1
ATOM 818 N N . LYS A 1 108 ? -4.285 -8.656 14.562 1.00 92.38 108 LYS A N 1
ATOM 819 C CA . LYS A 1 108 ? -4.238 -9.850 15.422 1.00 92.38 108 LYS A CA 1
ATOM 820 C C . LYS A 1 108 ? -5.597 -10.532 15.556 1.00 92.38 108 LYS A C 1
ATOM 822 O O . LYS A 1 108 ? -5.656 -11.733 15.791 1.00 92.38 108 LYS A O 1
ATOM 827 N N . ASN A 1 109 ? -6.686 -9.774 15.426 1.00 88.69 109 ASN A N 1
ATOM 828 C CA . ASN A 1 109 ? -8.045 -10.305 15.498 1.00 88.69 109 ASN A CA 1
ATOM 829 C C . ASN A 1 109 ? -8.914 -9.721 14.381 1.00 88.69 109 ASN A C 1
ATOM 831 O O . ASN A 1 109 ? -9.473 -8.637 14.533 1.00 88.69 109 ASN A O 1
ATOM 835 N N . THR A 1 110 ? -9.059 -10.462 13.283 1.00 85.56 110 THR A N 1
ATOM 836 C CA . THR A 1 110 ? -9.823 -10.043 12.100 1.00 85.56 110 THR A CA 1
ATOM 837 C C . THR A 1 110 ? -11.309 -9.811 12.390 1.00 85.56 110 THR A C 1
ATOM 839 O O . THR A 1 110 ? -11.913 -8.959 11.748 1.00 85.56 110 THR A O 1
ATOM 842 N N . GLU A 1 111 ? -11.903 -10.493 13.375 1.00 85.06 111 GLU A N 1
ATOM 843 C CA . GLU A 1 111 ? -13.322 -10.312 13.733 1.00 85.06 111 GLU A CA 1
ATOM 844 C C . GLU A 1 111 ? -13.585 -8.963 14.415 1.00 85.06 111 GLU A C 1
ATOM 846 O O . GLU A 1 111 ? -14.678 -8.406 14.319 1.00 85.06 111 GLU A O 1
ATOM 851 N N . ALA A 1 112 ? -12.572 -8.419 15.092 1.00 84.88 112 ALA A N 1
ATOM 852 C CA . ALA A 1 112 ? -12.654 -7.136 15.782 1.00 84.88 112 ALA A CA 1
ATOM 853 C C . ALA A 1 112 ? -12.368 -5.934 14.863 1.00 84.88 112 ALA A C 1
ATOM 855 O O . ALA A 1 112 ? -12.638 -4.790 15.249 1.00 84.88 112 ALA A O 1
ATOM 856 N N . VAL A 1 113 ? -11.837 -6.161 13.653 1.00 87.81 113 VAL A N 1
ATOM 857 C CA . VAL A 1 113 ? -11.542 -5.087 12.695 1.00 87.81 113 VAL A CA 1
ATOM 858 C C . VAL A 1 113 ? -12.651 -4.983 11.648 1.00 87.81 113 VAL A C 1
ATOM 860 O O . VAL A 1 113 ? -13.034 -5.988 11.053 1.00 87.81 113 VAL A O 1
ATOM 863 N N . PRO A 1 114 ? -13.171 -3.775 11.360 1.00 89.94 114 PRO A N 1
ATOM 864 C CA . PRO A 1 114 ? -14.211 -3.624 10.354 1.00 89.94 114 PRO A CA 1
ATOM 865 C C . PRO A 1 114 ? -13.763 -4.083 8.953 1.00 89.94 114 PRO A C 1
ATOM 867 O O . PRO A 1 114 ? -12.582 -3.983 8.594 1.00 89.94 114 PRO A O 1
ATOM 870 N N . PRO A 1 115 ? -14.707 -4.489 8.092 1.00 91.25 115 PRO A N 1
ATOM 871 C CA . PRO A 1 115 ? -14.439 -4.675 6.673 1.00 91.25 115 PRO A CA 1
ATOM 872 C C . PRO A 1 115 ? -13.868 -3.404 6.025 1.00 91.25 115 PRO A C 1
ATOM 874 O O . PRO A 1 115 ? -14.214 -2.280 6.397 1.00 91.25 115 PRO A O 1
ATOM 877 N N . VAL A 1 116 ? -13.061 -3.560 4.966 1.00 90.56 116 VAL A N 1
ATOM 878 C CA . VAL A 1 116 ? -12.432 -2.429 4.239 1.00 90.56 116 VAL A CA 1
ATOM 879 C C . VAL A 1 116 ? -13.447 -1.371 3.810 1.00 90.56 116 VAL A C 1
ATOM 881 O O . VAL A 1 116 ? -13.134 -0.182 3.795 1.00 90.56 116 VAL A O 1
ATOM 884 N N . LYS A 1 117 ? -14.661 -1.788 3.430 1.00 92.00 117 LYS A N 1
ATOM 885 C CA . LYS A 1 117 ? -15.726 -0.873 2.996 1.00 92.00 117 LYS A CA 1
ATOM 886 C C . LYS A 1 117 ? -16.107 0.109 4.105 1.00 92.00 117 LYS A C 1
ATOM 888 O O . LYS A 1 117 ? -16.213 1.306 3.834 1.00 92.00 117 LYS A O 1
ATOM 893 N N . ASP A 1 118 ? -16.234 -0.383 5.331 1.00 92.69 118 ASP A N 1
ATOM 894 C CA . ASP A 1 118 ? -16.618 0.420 6.489 1.00 92.69 118 ASP A CA 1
ATOM 895 C C . ASP A 1 118 ? -15.457 1.287 6.957 1.00 92.69 118 ASP A C 1
ATOM 897 O O . ASP A 1 118 ? -15.640 2.477 7.198 1.00 92.69 118 ASP A O 1
ATOM 901 N N . LEU A 1 119 ? -14.238 0.742 6.952 1.00 92.19 119 LEU A N 1
ATOM 902 C CA . LEU A 1 119 ? -13.020 1.510 7.210 1.00 92.19 119 LEU A CA 1
ATOM 903 C C . LEU A 1 119 ? -12.887 2.690 6.241 1.00 92.19 119 LEU A C 1
ATOM 905 O O . LEU A 1 119 ? -12.756 3.834 6.667 1.00 92.19 119 LEU A O 1
ATOM 909 N N . ARG A 1 120 ? -13.022 2.454 4.930 1.00 91.94 120 ARG A N 1
ATOM 910 C CA . ARG A 1 120 ? -13.000 3.525 3.918 1.00 91.94 120 ARG A CA 1
ATOM 911 C C . ARG A 1 120 ? -14.108 4.552 4.135 1.00 91.94 120 ARG A C 1
ATOM 913 O O . ARG A 1 120 ? -13.888 5.732 3.870 1.00 91.94 120 ARG A O 1
ATOM 920 N N . LYS A 1 121 ? -15.293 4.127 4.583 1.00 93.00 121 LYS A N 1
ATOM 921 C CA . LYS A 1 121 ? -16.394 5.038 4.914 1.00 93.00 121 LYS A CA 1
ATOM 922 C C . LYS A 1 121 ? -16.022 5.928 6.102 1.00 93.00 121 LYS A C 1
ATOM 924 O O . LYS A 1 121 ? -16.148 7.142 5.977 1.00 93.00 121 LYS A O 1
ATOM 929 N N . THR A 1 122 ? -15.510 5.357 7.191 1.00 91.38 122 THR A N 1
ATOM 930 C CA . THR A 1 122 ? -15.056 6.104 8.376 1.00 91.38 122 THR A CA 1
ATOM 931 C C . THR A 1 122 ? -13.974 7.117 8.021 1.00 91.38 122 THR A C 1
ATOM 933 O O . THR A 1 122 ? -14.119 8.295 8.339 1.00 91.38 122 THR A O 1
ATOM 936 N N . MET A 1 123 ? -12.950 6.698 7.269 1.00 90.50 123 MET A N 1
ATOM 937 C CA . MET A 1 123 ? -11.867 7.589 6.837 1.00 90.50 123 MET A CA 1
ATOM 938 C C . MET A 1 123 ? -12.403 8.763 6.007 1.00 90.50 123 MET A C 1
ATOM 940 O O . MET A 1 123 ? -12.042 9.913 6.242 1.00 90.50 123 MET A O 1
ATOM 944 N N . ARG A 1 124 ? -13.338 8.505 5.081 1.00 90.06 124 ARG A N 1
ATOM 945 C CA . ARG A 1 124 ? -13.980 9.564 4.283 1.00 90.06 124 ARG A CA 1
ATOM 946 C C . ARG A 1 124 ? -14.807 10.530 5.129 1.00 90.06 124 ARG A C 1
ATOM 948 O O . ARG A 1 124 ? -14.756 11.725 4.859 1.00 90.06 124 ARG A O 1
ATOM 955 N N . ILE A 1 125 ? -15.546 10.036 6.126 1.00 92.44 125 ILE A N 1
ATOM 956 C CA . ILE A 1 125 ? -16.328 10.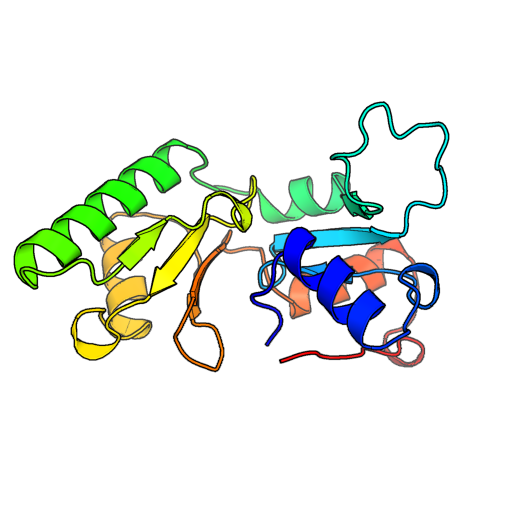878 7.051 1.00 92.44 125 ILE A CA 1
ATOM 957 C C . ILE A 1 125 ? -15.398 11.797 7.850 1.00 92.44 125 ILE A C 1
ATOM 959 O O . ILE A 1 125 ? -15.702 12.972 8.023 1.00 92.44 125 ILE A O 1
ATOM 963 N N . GLN A 1 126 ? -14.235 11.292 8.261 1.00 90.00 126 GLN A N 1
ATOM 964 C CA . GLN A 1 126 ? -13.199 12.062 8.957 1.00 90.00 126 GLN A CA 1
ATOM 965 C C . GLN A 1 126 ? -12.331 12.920 8.014 1.00 90.00 126 GLN A C 1
ATOM 967 O O . GLN A 1 126 ? -11.332 13.490 8.442 1.00 90.00 126 GLN A O 1
ATOM 972 N N . ALA A 1 127 ? -12.684 13.009 6.725 1.00 90.56 127 ALA A N 1
ATOM 973 C CA . ALA A 1 127 ? -11.923 13.704 5.685 1.00 90.56 127 ALA A CA 1
ATOM 974 C C . ALA A 1 127 ? -10.457 13.236 5.531 1.00 90.56 127 ALA A C 1
ATOM 976 O O . ALA A 1 127 ? -9.628 13.944 4.952 1.00 90.56 127 ALA A O 1
ATOM 977 N N . LEU A 1 128 ? -10.146 12.015 5.976 1.00 92.25 128 LEU A N 1
ATOM 978 C CA . LEU A 1 128 ? -8.836 11.390 5.836 1.00 92.25 128 LEU A CA 1
ATOM 979 C C . LEU A 1 128 ? -8.662 10.880 4.401 1.00 92.25 128 LEU A C 1
ATOM 981 O O . LEU A 1 128 ? -9.378 9.995 3.923 1.00 92.25 128 LEU A O 1
ATOM 985 N N . ARG A 1 129 ? -7.710 11.475 3.679 1.00 90.44 129 ARG A N 1
ATOM 986 C CA . ARG A 1 129 ? -7.454 11.193 2.259 1.00 90.44 129 ARG A CA 1
ATOM 987 C C . ARG A 1 129 ? -6.428 10.078 2.098 1.00 90.44 129 ARG A C 1
ATOM 989 O O . ARG A 1 129 ? -5.269 10.323 1.779 1.00 90.44 129 ARG A O 1
ATOM 996 N N . CYS A 1 130 ? -6.883 8.847 2.282 1.00 93.44 130 CYS A N 1
ATOM 997 C CA . CYS A 1 130 ? -6.067 7.653 2.103 1.00 93.44 130 CYS A CA 1
ATOM 998 C C . CYS A 1 130 ? -6.858 6.497 1.473 1.00 93.44 130 CYS A C 1
ATOM 1000 O O . CYS A 1 130 ? -8.094 6.480 1.423 1.00 93.44 130 CYS A O 1
ATOM 1002 N N . HIS A 1 131 ? -6.123 5.512 0.973 1.00 93.69 131 HIS A N 1
ATOM 1003 C CA . HIS A 1 131 ? -6.637 4.209 0.599 1.00 93.69 131 HIS A CA 1
ATOM 1004 C C . HIS A 1 131 ? -6.275 3.182 1.657 1.00 93.69 131 HIS A C 1
ATOM 1006 O O . HIS A 1 131 ? -5.126 3.081 2.062 1.00 93.69 131 HIS A O 1
ATOM 1012 N N . VAL A 1 132 ? -7.284 2.411 2.057 1.00 93.94 132 VAL A N 1
ATOM 1013 C CA . VAL A 1 132 ? -7.162 1.305 3.007 1.00 93.94 132 VAL A CA 1
ATOM 1014 C C . VAL A 1 132 ? -7.162 -0.014 2.243 1.00 93.94 132 VAL A C 1
ATOM 1016 O O . VAL A 1 132 ? -8.047 -0.234 1.394 1.00 93.94 132 VAL A O 1
ATOM 1019 N N . LEU A 1 133 ? -6.190 -0.874 2.543 1.00 92.94 133 LEU A N 1
ATOM 1020 C CA . LEU A 1 133 ? -5.964 -2.163 1.894 1.00 92.94 133 LEU A CA 1
ATOM 1021 C C . LEU A 1 133 ? -5.592 -3.219 2.943 1.00 92.94 133 LEU A C 1
ATOM 1023 O O . LEU A 1 133 ? -4.650 -3.005 3.698 1.00 92.94 133 LEU A O 1
ATOM 1027 N N . TYR A 1 134 ? -6.287 -4.359 2.963 1.00 91.69 134 TYR A N 1
ATOM 1028 C CA . TYR A 1 134 ? -5.779 -5.539 3.670 1.00 91.69 134 TYR A CA 1
ATOM 1029 C C . TYR A 1 134 ? -4.759 -6.279 2.802 1.00 91.69 134 TYR A C 1
ATOM 1031 O O . TYR A 1 134 ? -4.861 -6.275 1.568 1.00 91.69 134 TYR A O 1
ATOM 1039 N N . SER A 1 135 ? -3.813 -6.947 3.457 1.00 89.56 135 SER A N 1
ATOM 1040 C CA . SER A 1 135 ? -3.077 -8.059 2.863 1.00 89.56 135 SER A CA 1
ATOM 1041 C C . SER A 1 135 ? -4.021 -9.216 2.520 1.00 89.56 135 SER A C 1
ATOM 1043 O O . SER A 1 135 ? -5.172 -9.263 2.955 1.00 89.56 135 SER A O 1
ATOM 1045 N N . HIS A 1 136 ? -3.541 -10.155 1.706 1.00 85.06 136 HIS A N 1
ATOM 1046 C CA . HIS A 1 136 ? -4.349 -11.290 1.257 1.00 85.06 136 HIS A CA 1
ATOM 1047 C C . HIS A 1 136 ? -4.823 -12.191 2.412 1.00 85.06 136 HIS A C 1
ATOM 1049 O O . HIS A 1 136 ? -5.962 -12.642 2.418 1.00 85.06 136 HIS A O 1
ATOM 1055 N N . ASP A 1 137 ? -3.964 -12.400 3.407 1.00 86.69 137 ASP A N 1
ATOM 1056 C CA . ASP A 1 137 ? -4.226 -13.175 4.624 1.00 86.69 137 ASP A CA 1
ATOM 1057 C C . ASP A 1 137 ? -4.938 -12.366 5.725 1.00 86.69 137 ASP A C 1
ATOM 1059 O O . ASP A 1 137 ? -5.135 -12.868 6.829 1.00 86.69 137 ASP A O 1
ATOM 1063 N N . CYS A 1 138 ? -5.307 -11.108 5.449 1.00 87.94 138 CYS A N 1
ATOM 1064 C CA . CYS A 1 138 ? -5.898 -10.174 6.410 1.00 87.94 138 CYS A CA 1
ATOM 1065 C C . CYS A 1 138 ? -5.057 -9.941 7.682 1.00 87.94 138 CYS A C 1
ATOM 1067 O O . CYS A 1 138 ? -5.593 -9.423 8.663 1.00 87.94 138 CYS A O 1
ATOM 1069 N N . SER A 1 139 ? -3.763 -10.284 7.675 1.00 90.88 139 SER A N 1
ATOM 1070 C CA . SER A 1 139 ? -2.849 -10.079 8.807 1.00 90.88 139 SER A CA 1
ATOM 1071 C C . SER A 1 139 ? -2.260 -8.670 8.854 1.00 90.88 139 SER A C 1
ATOM 1073 O O . SER A 1 139 ? -1.767 -8.242 9.898 1.00 90.88 139 SER A O 1
ATOM 1075 N N . LYS A 1 140 ? -2.329 -7.921 7.746 1.00 92.19 140 LYS A N 1
ATOM 1076 C CA . LYS A 1 140 ? -1.868 -6.534 7.656 1.00 92.19 140 LYS A CA 1
ATOM 1077 C C . LYS A 1 140 ? -2.910 -5.614 7.059 1.00 92.19 140 LYS A C 1
ATOM 1079 O O . LYS A 1 140 ? -3.656 -5.983 6.152 1.00 92.19 140 LYS A O 1
ATOM 1084 N N . LEU A 1 141 ? -2.897 -4.378 7.532 1.00 94.31 141 LEU A N 1
ATOM 1085 C CA . LEU A 1 141 ? -3.725 -3.285 7.060 1.00 94.31 141 LEU A CA 1
ATOM 1086 C C . LEU A 1 141 ? -2.832 -2.097 6.704 1.00 94.31 141 LEU A C 1
ATOM 1088 O O . LEU A 1 141 ? -2.199 -1.510 7.575 1.00 94.31 141 LEU A O 1
ATOM 1092 N N . ASN A 1 142 ? -2.818 -1.733 5.427 1.00 94.94 142 ASN A N 1
ATOM 1093 C CA . ASN A 1 142 ? -2.004 -0.647 4.902 1.00 94.94 142 ASN A CA 1
ATOM 1094 C C . ASN A 1 142 ? -2.876 0.554 4.536 1.00 94.94 142 ASN A C 1
ATOM 1096 O O . ASN A 1 142 ? -3.919 0.419 3.882 1.00 94.94 142 ASN A O 1
ATOM 1100 N N . PHE A 1 143 ? -2.401 1.735 4.915 1.00 95.38 143 PHE A N 1
ATOM 1101 C CA . PHE A 1 143 ? -2.967 3.027 4.560 1.00 95.38 143 PHE A CA 1
ATOM 1102 C C . PHE A 1 143 ? -1.980 3.774 3.668 1.00 95.38 143 PHE A C 1
ATOM 1104 O O . PHE A 1 143 ? -0.892 4.131 4.112 1.00 95.38 143 PHE A O 1
ATOM 1111 N N . ILE A 1 144 ? -2.367 4.030 2.420 1.00 95.81 144 ILE A N 1
ATOM 1112 C CA . ILE A 1 144 ? -1.513 4.670 1.406 1.00 95.81 144 ILE A CA 1
ATOM 1113 C C . ILE A 1 144 ? -2.179 5.933 0.834 1.00 95.81 144 ILE A C 1
ATOM 1115 O O . ILE A 1 144 ? -3.401 6.088 0.965 1.00 95.81 144 ILE A O 1
ATOM 1119 N N . PRO A 1 145 ? -1.438 6.845 0.179 1.00 95.94 145 PRO A N 1
ATOM 1120 C CA . PRO A 1 145 ? -2.025 7.977 -0.524 1.00 95.94 145 PRO A CA 1
ATOM 1121 C C . PRO A 1 145 ? -3.074 7.561 -1.554 1.00 95.94 145 PRO A C 1
ATOM 1123 O O . PRO A 1 145 ? -2.998 6.495 -2.158 1.00 95.94 145 PRO A O 1
ATOM 1126 N N . VAL A 1 146 ? -4.036 8.448 -1.822 1.00 94.00 146 VAL A N 1
ATOM 1127 C CA . VAL A 1 146 ? -5.086 8.208 -2.833 1.00 94.00 146 VAL A CA 1
ATOM 1128 C C . VAL A 1 146 ? -4.500 8.012 -4.236 1.00 94.00 146 VAL A C 1
ATOM 1130 O O . VAL A 1 146 ? -5.068 7.299 -5.056 1.00 94.00 146 VAL A O 1
ATOM 1133 N N . LEU A 1 147 ? -3.356 8.637 -4.516 1.00 94.88 147 LEU A N 1
ATOM 1134 C CA . LEU A 1 147 ? -2.662 8.494 -5.793 1.00 94.88 147 LEU A CA 1
ATOM 1135 C C . LEU A 1 147 ? -1.685 7.313 -5.819 1.00 94.88 147 LEU A C 1
ATOM 1137 O O . LEU A 1 147 ? -1.113 7.039 -6.864 1.00 94.88 147 LEU A O 1
ATOM 1141 N N . ALA A 1 148 ? -1.498 6.592 -4.713 1.00 95.56 148 ALA A N 1
ATOM 1142 C CA . ALA A 1 148 ? -0.634 5.423 -4.677 1.00 95.56 148 ALA A CA 1
ATOM 1143 C C . ALA A 1 148 ? -1.420 4.158 -5.045 1.00 95.56 148 ALA A C 1
ATOM 1145 O O . ALA A 1 148 ? -2.500 3.882 -4.520 1.00 95.56 148 ALA A O 1
ATOM 1146 N N . SER A 1 149 ? -0.864 3.364 -5.955 1.00 94.19 149 SER A N 1
ATOM 1147 C CA . SER A 1 149 ? -1.300 1.992 -6.215 1.00 94.19 149 SER A CA 1
ATOM 1148 C C . SER A 1 149 ? -0.242 1.260 -7.033 1.00 94.19 149 SER A C 1
ATOM 1150 O O . SER A 1 149 ? 0.575 1.881 -7.709 1.00 94.19 149 SER A O 1
ATOM 1152 N N . ARG A 1 150 ? -0.307 -0.073 -7.051 1.00 92.31 150 ARG A N 1
ATOM 1153 C CA . ARG A 1 150 ? 0.557 -0.904 -7.908 1.00 92.31 150 ARG A CA 1
ATOM 1154 C C . ARG A 1 150 ? 0.447 -0.524 -9.389 1.00 92.31 150 ARG A C 1
ATOM 1156 O O . ARG A 1 150 ? 1.456 -0.349 -10.059 1.00 92.31 150 ARG A O 1
ATOM 1163 N N . SER A 1 151 ? -0.774 -0.330 -9.887 1.00 92.25 151 SER A N 1
ATOM 1164 C CA . SER A 1 151 ? -1.009 0.095 -11.272 1.00 92.25 151 SER A CA 1
ATOM 1165 C C . SER A 1 151 ? -0.441 1.486 -11.554 1.00 92.25 151 SER A C 1
ATOM 1167 O O . SER A 1 151 ? 0.082 1.719 -12.641 1.00 92.25 151 SER A O 1
ATOM 1169 N N . GLN A 1 152 ? -0.510 2.401 -10.581 1.00 94.19 152 GLN A N 1
ATOM 1170 C CA . GLN A 1 152 ? 0.078 3.731 -10.719 1.00 94.19 152 GLN A CA 1
ATOM 1171 C C . GLN A 1 152 ? 1.609 3.675 -10.742 1.00 94.19 152 GLN A C 1
ATOM 1173 O O . GLN A 1 152 ? 2.206 4.354 -11.571 1.00 94.19 152 GLN A O 1
ATOM 1178 N N . ALA A 1 153 ? 2.237 2.846 -9.905 1.00 94.25 153 ALA A N 1
ATOM 1179 C CA . ALA A 1 153 ? 3.686 2.641 -9.918 1.00 94.25 153 ALA A CA 1
ATOM 1180 C C . ALA A 1 153 ? 4.170 2.058 -11.259 1.00 94.25 153 ALA A C 1
ATOM 1182 O O . ALA A 1 153 ? 5.110 2.578 -11.855 1.00 94.25 153 ALA A O 1
ATOM 1183 N N . ILE A 1 154 ? 3.472 1.052 -11.803 1.00 92.75 154 ILE A N 1
ATOM 1184 C CA . ILE A 1 154 ? 3.770 0.498 -13.138 1.00 92.75 154 ILE A CA 1
ATOM 1185 C C . ILE A 1 154 ? 3.611 1.570 -14.222 1.00 92.7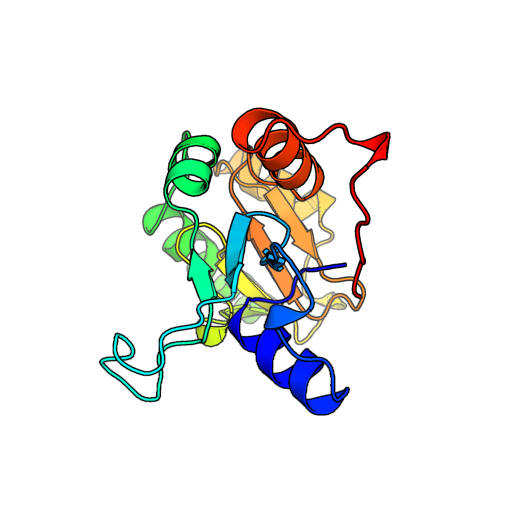5 154 ILE A C 1
ATOM 1187 O O . ILE A 1 154 ? 4.455 1.707 -15.106 1.00 92.75 154 ILE A O 1
ATOM 1191 N N . ARG A 1 155 ? 2.538 2.367 -14.155 1.00 93.25 155 ARG A N 1
ATOM 1192 C CA . ARG A 1 155 ? 2.324 3.472 -15.096 1.00 93.25 155 ARG A CA 1
ATOM 1193 C C . ARG A 1 155 ? 3.428 4.523 -14.996 1.00 93.25 155 ARG A C 1
ATOM 1195 O O . ARG A 1 155 ? 3.847 5.048 -16.023 1.00 93.25 155 ARG A O 1
ATOM 1202 N N . TYR A 1 156 ? 3.877 4.837 -13.786 1.00 94.38 156 TYR A N 1
ATOM 1203 C CA . TYR A 1 156 ? 4.991 5.747 -13.566 1.00 94.38 156 TYR A CA 1
ATOM 1204 C C . TYR A 1 156 ? 6.266 5.213 -14.225 1.00 94.38 156 TYR A C 1
ATOM 1206 O O . TYR A 1 156 ? 6.870 5.947 -14.999 1.00 94.38 156 TYR A O 1
ATOM 1214 N N . LEU A 1 157 ? 6.606 3.933 -14.033 1.00 92.38 157 LEU A N 1
ATOM 1215 C CA . LEU A 1 157 ? 7.754 3.295 -14.690 1.00 92.38 157 LEU A CA 1
ATOM 1216 C C . LEU A 1 157 ? 7.653 3.347 -16.222 1.00 92.38 157 LEU A C 1
ATOM 1218 O O . LEU A 1 157 ? 8.613 3.725 -16.887 1.00 92.38 157 LEU A O 1
ATOM 1222 N N . TYR A 1 158 ? 6.478 3.059 -16.790 1.00 91.81 158 TYR A N 1
ATOM 1223 C CA . TYR A 1 158 ? 6.239 3.187 -18.235 1.00 91.81 158 TYR A CA 1
ATOM 1224 C C . TYR A 1 158 ? 6.565 4.599 -18.756 1.00 91.81 158 TYR A C 1
ATOM 1226 O O . TYR A 1 158 ? 7.220 4.746 -19.787 1.00 91.81 158 TYR A O 1
ATOM 1234 N N . ILE A 1 159 ? 6.132 5.643 -18.039 1.00 92.31 159 ILE A N 1
ATOM 1235 C CA . ILE A 1 159 ? 6.364 7.042 -18.432 1.00 92.31 159 ILE A CA 1
ATOM 1236 C C . ILE A 1 159 ? 7.826 7.448 -18.199 1.00 92.31 159 ILE A C 1
ATOM 1238 O O . ILE A 1 159 ? 8.434 8.057 -19.075 1.00 92.31 159 ILE A O 1
ATOM 1242 N N . ARG A 1 160 ? 8.384 7.132 -17.025 1.00 90.12 160 ARG A N 1
ATOM 1243 C CA . ARG A 1 160 ? 9.710 7.581 -16.574 1.00 90.12 160 ARG A CA 1
ATOM 1244 C C . ARG A 1 160 ? 10.844 6.876 -17.309 1.00 90.12 160 ARG A C 1
ATOM 1246 O O . ARG A 1 160 ? 11.806 7.534 -17.692 1.00 90.12 160 ARG A O 1
ATOM 1253 N N . CYS A 1 161 ? 10.724 5.565 -17.507 1.00 84.06 161 CYS A N 1
ATOM 1254 C CA . CYS A 1 161 ? 11.751 4.731 -18.132 1.00 84.06 161 CYS A CA 1
ATOM 1255 C C . CYS A 1 161 ? 11.567 4.608 -19.653 1.00 84.06 161 CYS A C 1
ATOM 1257 O O . CYS A 1 161 ? 12.450 4.095 -20.334 1.00 84.06 161 CYS A O 1
ATOM 1259 N N . GLY A 1 162 ? 10.423 5.035 -20.205 1.00 86.31 162 GLY A N 1
ATOM 1260 C CA . GLY A 1 162 ? 10.135 4.930 -21.641 1.00 86.31 162 GLY A CA 1
ATOM 1261 C C . GLY A 1 162 ? 9.990 3.489 -22.153 1.00 86.31 162 GLY A C 1
ATOM 1262 O O . GLY A 1 162 ? 10.040 3.251 -23.361 1.00 86.31 162 GLY A O 1
ATOM 1263 N N . VAL A 1 163 ? 9.816 2.515 -21.255 1.00 82.19 163 VAL A N 1
ATOM 1264 C CA . VAL A 1 163 ? 9.692 1.091 -21.591 1.00 82.19 163 VAL A CA 1
ATOM 1265 C C . VAL A 1 163 ? 8.235 0.771 -21.893 1.00 82.19 163 VAL A C 1
ATOM 1267 O O . VAL A 1 163 ? 7.359 1.009 -21.066 1.00 82.19 163 VAL A O 1
ATOM 1270 N N . LYS A 1 164 ? 7.953 0.198 -23.070 1.00 86.44 164 LYS A N 1
ATOM 1271 C CA . LYS A 1 164 ? 6.597 -0.253 -23.421 1.00 86.44 164 LYS A CA 1
ATOM 1272 C C . LYS A 1 164 ? 6.120 -1.329 -22.447 1.00 86.44 164 LYS A C 1
ATOM 1274 O O . LYS A 1 164 ? 6.872 -2.247 -22.145 1.00 86.44 164 LYS A O 1
ATOM 1279 N N . LEU A 1 165 ? 4.840 -1.291 -22.059 1.00 83.94 165 LEU A N 1
ATOM 1280 C CA . LEU A 1 165 ? 4.247 -2.318 -21.185 1.00 83.94 165 LEU A CA 1
ATOM 1281 C C . LEU A 1 165 ? 4.390 -3.741 -21.752 1.00 83.94 165 LEU A C 1
ATOM 1283 O O . LEU A 1 165 ? 4.534 -4.682 -20.986 1.00 83.94 165 LEU A O 1
ATOM 1287 N N . SER A 1 166 ? 4.408 -3.897 -23.082 1.00 88.88 166 SER A N 1
ATOM 1288 C CA . SER A 1 166 ? 4.645 -5.185 -23.755 1.00 88.88 166 SER A CA 1
ATOM 1289 C C . SER A 1 166 ? 6.028 -5.783 -23.492 1.00 88.88 166 SER A C 1
ATOM 1291 O O . SER A 1 166 ? 6.224 -6.971 -23.714 1.00 88.88 166 SER A O 1
ATOM 1293 N N . ASN A 1 167 ? 6.984 -4.956 -23.070 1.00 88.62 167 ASN A N 1
ATOM 1294 C CA . ASN A 1 167 ? 8.371 -5.339 -22.835 1.00 88.62 167 ASN A CA 1
ATOM 1295 C C . ASN A 1 167 ? 8.680 -5.452 -21.334 1.00 88.62 167 ASN A C 1
ATOM 1297 O O . ASN A 1 167 ? 9.824 -5.706 -20.974 1.00 88.62 167 ASN A O 1
ATOM 1301 N N . MET A 1 168 ? 7.690 -5.224 -20.463 1.00 89.69 168 MET A N 1
ATOM 1302 C CA . MET A 1 168 ? 7.858 -5.286 -19.017 1.00 89.69 168 MET A CA 1
ATOM 1303 C C . MET A 1 168 ? 7.389 -6.645 -18.498 1.00 89.69 168 MET A C 1
ATOM 1305 O O . MET A 1 168 ? 6.218 -7.001 -18.637 1.00 89.69 168 MET A O 1
ATOM 1309 N N . THR A 1 169 ? 8.288 -7.375 -17.846 1.00 91.44 169 THR A N 1
ATOM 1310 C CA . THR A 1 169 ? 7.936 -8.585 -17.096 1.00 91.44 169 THR A CA 1
ATOM 1311 C C . THR A 1 169 ? 7.670 -8.188 -15.652 1.00 91.44 169 THR A C 1
ATOM 1313 O O . THR A 1 169 ? 8.553 -7.669 -14.977 1.00 91.44 169 THR A O 1
ATOM 1316 N N . VAL A 1 170 ? 6.446 -8.408 -15.171 1.00 90.44 170 VAL A N 1
ATOM 1317 C CA . VAL A 1 170 ? 6.071 -8.096 -13.787 1.00 90.44 170 VAL A CA 1
ATOM 1318 C C . VAL A 1 170 ? 5.912 -9.394 -13.013 1.00 90.44 170 VAL A C 1
ATOM 1320 O O . VAL A 1 170 ? 4.992 -10.168 -13.274 1.00 90.44 170 VAL A O 1
ATOM 1323 N N . VAL A 1 171 ? 6.787 -9.607 -12.033 1.00 89.38 171 VAL A N 1
ATOM 1324 C CA . VAL A 1 171 ? 6.644 -10.687 -11.054 1.00 89.38 171 VAL A CA 1
ATOM 1325 C C . VAL A 1 171 ? 5.791 -10.176 -9.899 1.00 89.38 171 VAL A C 1
ATOM 1327 O O . VAL A 1 171 ? 6.048 -9.112 -9.337 1.00 89.38 171 VAL A O 1
ATOM 1330 N N . VAL A 1 172 ? 4.736 -10.915 -9.564 1.00 86.00 172 VAL A N 1
ATOM 1331 C CA . VAL A 1 172 ? 3.784 -10.527 -8.520 1.00 86.00 172 VAL A CA 1
ATOM 1332 C C . VAL A 1 172 ? 3.909 -11.505 -7.363 1.00 86.00 172 VAL A C 1
ATOM 1334 O O . VAL A 1 172 ? 3.699 -12.700 -7.542 1.00 86.00 172 VAL A O 1
ATOM 1337 N N . GLY A 1 173 ? 4.248 -10.984 -6.184 1.00 75.38 173 GLY A N 1
ATOM 1338 C CA . GLY A 1 173 ? 4.260 -11.756 -4.945 1.00 75.38 173 GLY A CA 1
ATOM 1339 C C . GLY A 1 173 ? 2.872 -11.923 -4.324 1.00 75.38 173 GLY A C 1
ATOM 1340 O O . GLY A 1 173 ? 1.869 -11.351 -4.783 1.00 75.38 173 GLY A O 1
ATOM 1341 N 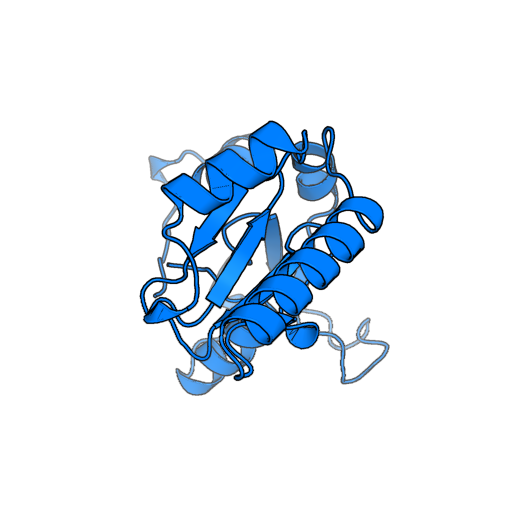N . GLU A 1 174 ? 2.833 -12.695 -3.238 1.00 56.03 174 GLU A N 1
ATOM 1342 C CA . GLU A 1 174 ? 1.695 -12.777 -2.320 1.00 56.03 174 GLU A CA 1
ATOM 1343 C C . GLU A 1 174 ? 1.814 -11.828 -1.127 1.00 56.03 174 GLU A C 1
ATOM 1345 O O . GLU A 1 174 ? 2.884 -11.739 -0.482 1.00 56.03 174 GLU A O 1
#

Secondary structure (DSSP, 8-state):
-----HHHHHHHHHHTT--GGG-S-EEEGGGTEEEEE---SSS-SSTTS-SEEE-HHHHHHH-TT--HHHHHHHHHHHHHHHHHHHTS--EEE-GGG-BTTBEEEEES-GGGSPPHHHHHHHHHHTT--EEEEE-TTSSEEEEEETT--HHHHHHHHHHHH---GGG-------

InterPro domains:
  IPR006380 Sucrose phosphatase-like domain [PF05116] (88-173)
  IPR023214 HAD superfamily [G3DSA:3.40.50.1000] (2-173)
  IPR044161 Sucrose-phosphate synthase [PTHR46039] (1-174)

Radius of gyration: 16.93 Å; chains: 1; bounding box: 47×34×49 Å

Organism: Triticum aestivum (NCBI:txid4565)